Protein AF-E6U5W1-F1 (afdb_monomer)

Organism: Ethanoligenens harbinense (strain DSM 18485 / JCM 12961 / CGMCC 1.5033 / YUAN-3) (NCBI:txid663278)

Mean predicted aligned error: 8.02 Å

InterPro domains:
  IPR026989 Transposon-encoded protein TnpV [PF14198] (4-111)

Solvent-accessible surface area (backbone atoms only — not comparable to full-atom values): 6497 Å² total; per-residue (Å²): 135,86,84,51,65,46,72,58,87,94,43,76,43,68,60,69,42,73,43,81,43,82,81,42,73,57,82,72,56,71,65,25,50,52,29,52,56,46,32,54,71,80,37,53,65,51,48,48,50,30,39,67,70,13,44,38,39,55,54,42,52,54,42,28,54,51,41,65,68,45,45,62,56,48,35,52,56,55,54,75,74,50,87,71,57,87,52,66,67,61,28,53,53,49,54,52,49,48,47,52,52,36,50,54,50,46,36,50,53,44,38,59,75,68,101

Sequence (115 aa):
MKLNYTKQGRFLSPEIQISNDPRDDRPLGDLGKKIFKRLKLENKWNFTILLVEGELMGKMHQAEETANRRLPKLIEEMMSKEQLPEDLELREQRMQEIRTQAEEQIIREMVQSLS

Radius of gyration: 19.11 Å; Cα contacts (8 Å, |Δi|>4): 101; chains: 1; bounding box: 49×19×55 Å

Foldseek 3Di:
DDFDWDDDDPDTDTPQDLAPDPVLVDDDDPLLVLLLVVLCVPPVPLCVVCRNVRNNSVLSVVLRVVLVVCLVVQLVVQVVPDDADPDPVSNVVVSVVSSVVSSVVSSVVSSVVSD

pLDDT: mean 85.15, std 15.38, range [40.38, 97.62]

Secondary structure (DSSP, 8-state):
----EEEETTEEEE---S-SSGGGGSPP-HHHHHHHHHHHHH-HHHHHHHHHTT-HHHHHHHHHHHHHHHHHHHHHHHHHHS---SSHHHHHHHHHHHHHHHHHHHHHHHHHHT-

Nearest PDB structures (foldseek):
  3ckd-assembly2_B  TM=4.917E-01  e=1.949E+00  Shigella flexneri 2a str. 301
  8gym-assembly1_o  TM=3.550E-01  e=7.916E+00  Tetrahymena thermophila SB210

Structure (mmCIF, N/CA/C/O backbone):
data_AF-E6U5W1-F1
#
_entry.id   AF-E6U5W1-F1
#
loop_
_atom_site.group_PDB
_atom_site.id
_atom_site.type_symbol
_atom_site.label_atom_id
_atom_site.label_alt_id
_atom_site.label_comp_id
_atom_site.label_asym_id
_atom_site.label_entity_id
_atom_site.label_seq_id
_atom_site.pdbx_PDB_ins_code
_atom_site.Cartn_x
_atom_site.Cartn_y
_atom_site.Cartn_z
_atom_site.occupancy
_atom_site.B_iso_or_equiv
_atom_site.auth_seq_id
_atom_site.auth_comp_id
_atom_site.auth_asym_id
_atom_site.auth_atom_id
_atom_site.pdbx_PDB_model_num
ATOM 1 N N . MET A 1 1 ? 8.841 -6.480 -29.766 1.00 44.69 1 MET A N 1
ATOM 2 C CA . MET A 1 1 ? 9.193 -5.458 -28.759 1.00 44.69 1 MET A CA 1
ATOM 3 C C . MET A 1 1 ? 10.387 -4.674 -29.300 1.00 44.69 1 MET A C 1
ATOM 5 O O . MET A 1 1 ? 11.378 -5.308 -29.644 1.00 44.69 1 MET A O 1
ATOM 9 N N . LYS A 1 2 ? 10.268 -3.357 -29.528 1.00 40.38 2 LYS A N 1
ATOM 10 C CA . LYS A 1 2 ? 11.382 -2.513 -30.004 1.00 40.38 2 LYS A CA 1
ATOM 11 C C . LYS A 1 2 ? 12.025 -1.859 -28.784 1.00 40.38 2 LYS A C 1
ATOM 13 O O . LYS A 1 2 ? 11.463 -0.923 -28.237 1.00 40.38 2 LYS A O 1
ATOM 18 N N . LEU A 1 3 ? 13.167 -2.383 -28.354 1.00 50.78 3 LEU A N 1
ATOM 19 C CA . LEU A 1 3 ? 14.024 -1.706 -27.387 1.00 50.78 3 LEU A CA 1
ATOM 20 C C . LEU A 1 3 ? 14.792 -0.627 -28.154 1.00 50.78 3 LEU A C 1
ATOM 22 O O . LEU A 1 3 ? 15.663 -0.940 -28.967 1.00 50.78 3 LEU A O 1
ATOM 26 N N . ASN A 1 4 ? 14.412 0.632 -27.960 1.00 53.44 4 ASN A N 1
ATOM 27 C CA . ASN A 1 4 ? 15.191 1.755 -28.463 1.00 53.44 4 ASN A CA 1
ATOM 28 C C . ASN A 1 4 ? 16.348 1.993 -27.493 1.00 53.44 4 ASN A C 1
ATOM 30 O O . ASN A 1 4 ? 16.178 1.917 -26.278 1.00 53.44 4 ASN A O 1
ATOM 34 N N . TYR A 1 5 ? 17.540 2.243 -28.023 1.00 54.34 5 TYR A N 1
ATOM 35 C CA . TYR A 1 5 ? 18.732 2.471 -27.217 1.00 54.34 5 TYR A CA 1
ATOM 36 C C . TYR A 1 5 ? 19.369 3.794 -27.607 1.00 54.34 5 TYR A C 1
ATOM 38 O O . TYR A 1 5 ? 19.666 4.034 -28.778 1.00 54.34 5 TYR A O 1
ATOM 46 N N . THR A 1 6 ? 19.657 4.613 -26.605 1.00 52.09 6 THR A N 1
ATOM 47 C CA . THR A 1 6 ? 20.410 5.850 -26.760 1.00 52.09 6 THR A CA 1
ATOM 48 C C . THR A 1 6 ? 21.872 5.572 -26.433 1.00 52.09 6 THR A C 1
ATOM 50 O O . THR A 1 6 ? 22.227 5.165 -25.324 1.00 52.09 6 THR A O 1
ATOM 53 N N . LYS A 1 7 ? 22.755 5.780 -27.412 1.00 53.44 7 LYS A N 1
ATOM 54 C CA . LYS A 1 7 ? 24.199 5.608 -27.228 1.00 53.44 7 LYS A CA 1
ATOM 55 C C . LYS A 1 7 ? 24.777 6.831 -26.513 1.00 53.44 7 LYS A C 1
ATOM 57 O O . LYS A 1 7 ? 24.858 7.905 -27.102 1.00 53.44 7 LYS A O 1
ATOM 62 N N . GLN A 1 8 ? 25.229 6.657 -25.272 1.00 53.03 8 GLN A N 1
ATOM 63 C CA . GLN A 1 8 ? 26.014 7.659 -24.545 1.00 53.03 8 GLN A CA 1
ATOM 64 C C . GLN A 1 8 ? 27.472 7.185 -24.452 1.00 53.03 8 GLN A C 1
ATOM 66 O O . GLN A 1 8 ? 27.838 6.330 -23.643 1.00 53.03 8 GLN A O 1
ATOM 71 N N . GLY A 1 9 ? 28.331 7.704 -25.335 1.00 63.78 9 GLY A N 1
ATOM 72 C CA . GLY A 1 9 ? 29.738 7.294 -25.409 1.00 63.78 9 GLY A CA 1
ATOM 73 C C . GLY A 1 9 ? 29.909 5.832 -25.853 1.00 63.78 9 GLY A C 1
ATOM 74 O O . GLY A 1 9 ? 29.536 5.473 -26.971 1.00 63.78 9 GLY A O 1
ATOM 75 N N . ARG A 1 10 ? 30.505 4.985 -24.997 1.00 59.59 10 ARG A N 1
ATOM 76 C CA . ARG A 1 10 ? 30.679 3.533 -25.240 1.00 59.59 10 ARG A CA 1
ATOM 77 C C . ARG A 1 10 ? 29.542 2.667 -24.681 1.00 59.59 10 ARG A C 1
ATOM 79 O O . ARG A 1 10 ? 29.567 1.460 -24.892 1.00 59.59 10 ARG A O 1
ATOM 86 N N . PHE A 1 11 ? 28.560 3.261 -24.005 1.00 49.69 11 PHE A N 1
ATOM 87 C CA . PHE A 1 11 ? 27.456 2.541 -23.374 1.00 49.69 11 PHE A CA 1
ATOM 88 C C . PHE A 1 11 ? 26.150 2.757 -24.155 1.00 49.69 11 PHE A C 1
ATOM 90 O O . PHE A 1 11 ? 25.860 3.869 -24.602 1.00 49.69 11 PHE A O 1
ATOM 97 N N . LEU A 1 12 ? 25.376 1.683 -24.342 1.00 58.94 12 LEU A N 1
ATOM 98 C CA . LEU A 1 12 ? 23.984 1.756 -24.789 1.00 58.94 12 LEU A CA 1
ATOM 99 C C . LEU A 1 12 ? 23.099 1.803 -23.544 1.00 58.94 12 LEU A C 1
ATOM 101 O O . LEU A 1 12 ? 23.042 0.822 -22.804 1.00 58.94 12 LEU A O 1
ATOM 105 N N . SER A 1 13 ? 22.403 2.917 -23.337 1.00 53.16 13 SER A N 1
ATOM 106 C CA . SER A 1 13 ? 21.332 2.994 -22.346 1.00 53.16 13 SER A CA 1
ATOM 107 C C . SER A 1 13 ? 20.000 2.802 -23.066 1.00 53.16 13 SER A C 1
ATOM 109 O O . SER A 1 13 ? 19.795 3.448 -24.095 1.00 53.16 13 SER A O 1
ATOM 111 N N . PRO A 1 14 ? 19.096 1.932 -22.587 1.00 55.28 14 PRO A N 1
ATOM 112 C CA . PRO A 1 14 ? 17.756 1.853 -23.152 1.00 55.28 14 PRO A CA 1
ATOM 113 C C . PRO A 1 14 ? 17.073 3.217 -23.016 1.00 55.28 14 PRO A C 1
ATOM 115 O O . PRO A 1 14 ? 17.249 3.922 -22.019 1.00 55.28 14 PRO A O 1
ATOM 118 N N . GLU A 1 15 ? 16.335 3.612 -24.043 1.00 55.19 15 GLU A N 1
ATOM 119 C CA . GLU A 1 15 ? 15.448 4.763 -23.987 1.00 55.19 15 GLU A CA 1
ATOM 120 C C . GLU A 1 15 ? 14.318 4.398 -23.016 1.00 55.19 15 GLU A C 1
ATOM 122 O O . GLU A 1 15 ? 13.486 3.542 -23.309 1.00 55.19 15 GLU A O 1
ATOM 127 N N . ILE A 1 16 ? 14.367 4.953 -21.801 1.00 55.59 16 ILE A N 1
ATOM 128 C CA . ILE A 1 16 ? 13.440 4.596 -20.723 1.00 55.59 16 ILE A CA 1
ATOM 129 C C . ILE A 1 16 ? 12.080 5.213 -21.055 1.00 55.59 16 ILE A C 1
ATOM 131 O O . ILE A 1 16 ? 11.833 6.386 -20.770 1.00 55.59 16 ILE A O 1
ATOM 135 N N . GLN A 1 17 ? 11.200 4.432 -21.677 1.00 56.19 17 GLN A N 1
ATOM 136 C CA . GLN A 1 17 ? 9.789 4.777 -21.784 1.00 56.19 17 GLN A CA 1
ATOM 137 C C . GLN A 1 17 ? 9.143 4.545 -20.411 1.00 56.19 17 GLN A C 1
ATOM 139 O O . GLN A 1 17 ? 9.234 3.453 -19.857 1.00 56.19 17 GLN A O 1
ATOM 144 N N . ILE A 1 18 ? 8.522 5.582 -19.837 1.00 55.72 18 ILE A N 1
ATOM 145 C CA . ILE A 1 18 ? 7.895 5.523 -18.499 1.00 55.72 18 ILE A CA 1
ATOM 146 C C . ILE A 1 18 ? 6.789 4.454 -18.448 1.00 55.72 18 ILE A C 1
ATOM 148 O O . ILE A 1 18 ? 6.577 3.830 -17.406 1.00 55.72 18 ILE A O 1
ATOM 152 N N . SER A 1 19 ? 6.130 4.217 -19.584 1.00 60.19 19 SER A N 1
ATOM 153 C CA . SER A 1 19 ? 5.192 3.125 -19.795 1.00 60.19 19 SER A CA 1
ATOM 154 C C . SER A 1 19 ? 5.232 2.636 -21.245 1.00 60.19 19 SER A C 1
ATOM 156 O O . SER A 1 19 ? 5.408 3.426 -22.178 1.00 60.19 19 SER A O 1
ATOM 158 N N . ASN A 1 20 ? 5.015 1.334 -21.431 1.00 67.50 20 ASN A N 1
ATOM 159 C CA . ASN A 1 20 ? 4.744 0.725 -22.735 1.00 67.50 20 ASN A CA 1
ATOM 160 C C . ASN A 1 20 ? 3.335 1.056 -23.269 1.00 67.50 20 ASN A C 1
ATOM 162 O O . ASN A 1 20 ? 3.071 0.853 -24.455 1.00 67.50 20 ASN A O 1
ATOM 166 N N . ASP A 1 21 ? 2.439 1.562 -22.414 1.00 70.62 21 ASP A N 1
ATOM 167 C CA . ASP A 1 21 ? 1.064 1.940 -22.748 1.00 70.62 21 ASP A CA 1
ATOM 168 C C . ASP A 1 21 ? 0.746 3.375 -22.275 1.00 70.62 21 ASP A C 1
ATOM 170 O O . ASP A 1 21 ? 0.785 3.637 -21.068 1.00 70.62 21 ASP A O 1
ATOM 174 N N . PRO A 1 22 ? 0.368 4.300 -23.181 1.00 68.62 22 PRO A N 1
ATOM 175 C CA . PRO A 1 22 ? -0.009 5.673 -22.826 1.00 68.62 22 PRO A CA 1
ATOM 176 C C . PRO A 1 22 ? -1.170 5.783 -21.824 1.00 68.62 22 PRO A C 1
ATOM 178 O O . PRO A 1 22 ? -1.341 6.810 -21.172 1.00 68.62 22 PRO A O 1
ATOM 181 N N . ARG A 1 23 ? -2.006 4.744 -21.685 1.00 68.81 23 ARG A N 1
ATOM 182 C CA . ARG A 1 23 ? -3.113 4.716 -20.710 1.00 68.81 23 ARG A CA 1
ATOM 183 C C . ARG A 1 23 ? -2.621 4.663 -19.263 1.00 68.81 23 ARG A C 1
ATOM 185 O O . ARG A 1 23 ? -3.353 5.066 -18.356 1.00 68.81 23 ARG A O 1
ATOM 192 N N . ASP A 1 24 ? -1.394 4.202 -19.053 1.00 73.19 24 ASP A N 1
ATOM 193 C CA . ASP A 1 24 ? -0.782 4.090 -17.733 1.00 73.19 24 ASP A CA 1
ATOM 194 C C . ASP A 1 24 ? -0.078 5.382 -17.288 1.00 73.19 24 ASP A C 1
ATOM 196 O O . ASP A 1 24 ? 0.277 5.500 -16.115 1.00 73.19 24 ASP A O 1
ATOM 200 N N . ASP A 1 25 ? 0.026 6.391 -18.165 1.00 72.56 25 ASP A N 1
ATOM 201 C CA . ASP A 1 25 ? 0.564 7.726 -17.842 1.00 72.56 25 ASP A CA 1
ATOM 202 C C . ASP A 1 25 ? -0.351 8.525 -16.896 1.00 72.56 25 ASP A C 1
ATOM 204 O O . ASP A 1 25 ? 0.006 9.601 -16.404 1.00 72.56 25 ASP A O 1
ATOM 208 N N . ARG A 1 26 ? -1.552 8.006 -16.614 1.00 83.56 26 ARG A N 1
ATOM 209 C CA . ARG A 1 26 ? -2.460 8.583 -15.623 1.00 83.56 26 ARG A CA 1
ATOM 210 C C . ARG A 1 26 ? -1.829 8.541 -14.219 1.00 83.56 26 ARG A C 1
ATOM 212 O O . ARG A 1 26 ? -1.170 7.560 -13.862 1.00 83.56 26 ARG A O 1
ATOM 219 N N . PRO A 1 27 ? -2.051 9.573 -13.385 1.00 87.31 27 PRO A N 1
ATOM 220 C CA . PRO A 1 27 ? -1.504 9.603 -12.035 1.00 87.31 27 PRO A CA 1
ATOM 221 C C . PRO A 1 27 ? -2.082 8.475 -11.171 1.00 87.31 27 PRO A C 1
ATOM 223 O O . PRO A 1 27 ? -3.245 8.102 -11.316 1.00 87.31 27 PRO A O 1
ATOM 226 N N . LEU A 1 28 ? -1.269 7.974 -10.239 1.00 91.19 28 LEU A N 1
ATOM 227 C CA . LEU A 1 28 ? -1.716 7.048 -9.196 1.00 91.19 28 LEU A CA 1
ATOM 228 C C . LEU A 1 28 ? -2.602 7.771 -8.170 1.00 91.19 28 LEU A C 1
ATOM 230 O O . LEU A 1 28 ? -2.361 8.939 -7.834 1.00 91.19 28 LEU A O 1
ATOM 234 N N . GLY A 1 29 ? -3.587 7.060 -7.633 1.00 91.94 29 GLY A N 1
ATOM 235 C CA . GLY A 1 29 ? -4.326 7.437 -6.437 1.00 91.94 29 GLY A CA 1
ATOM 236 C C . GLY A 1 29 ? -3.484 7.300 -5.164 1.00 91.94 29 GLY A C 1
ATOM 237 O O . GLY A 1 29 ? -2.284 7.013 -5.189 1.00 91.94 29 GLY A O 1
ATOM 238 N N . ASP A 1 30 ? -4.101 7.531 -4.007 1.00 93.88 30 ASP A N 1
ATOM 239 C CA . ASP A 1 30 ? -3.364 7.613 -2.739 1.00 93.88 30 ASP A CA 1
ATOM 240 C C . ASP A 1 30 ? -2.754 6.273 -2.313 1.00 93.88 30 ASP A C 1
ATOM 242 O O . ASP A 1 30 ? -1.590 6.230 -1.901 1.00 93.88 30 ASP A O 1
ATOM 246 N N . LEU A 1 31 ? -3.489 5.168 -2.484 1.00 94.50 31 LEU A N 1
ATOM 247 C CA . LEU A 1 31 ? -2.960 3.827 -2.226 1.00 94.50 31 LEU A CA 1
ATOM 248 C C . LEU A 1 31 ? -1.828 3.471 -3.192 1.00 94.50 31 LEU A C 1
ATOM 250 O O . LEU A 1 31 ? -0.785 2.999 -2.741 1.00 94.50 31 LEU A O 1
ATOM 254 N N . GLY A 1 32 ? -1.970 3.756 -4.491 1.00 95.12 32 GLY A N 1
ATOM 255 C CA . GLY A 1 32 ? -0.900 3.514 -5.458 1.00 95.12 32 GLY A CA 1
ATOM 256 C C . GLY A 1 32 ? 0.356 4.315 -5.141 1.00 95.12 32 GLY A C 1
ATOM 257 O O . GLY A 1 32 ? 1.450 3.757 -5.159 1.00 95.12 32 GLY A O 1
ATOM 258 N N . LYS A 1 33 ? 0.235 5.588 -4.738 1.00 95.56 33 LYS A N 1
ATOM 259 C CA . LYS A 1 33 ? 1.381 6.396 -4.275 1.00 95.56 33 LYS A CA 1
ATOM 260 C C . LYS A 1 33 ? 2.068 5.783 -3.052 1.00 95.56 33 LYS A C 1
ATOM 262 O O . LYS A 1 33 ? 3.301 5.783 -2.980 1.00 95.56 33 LYS A O 1
ATOM 267 N N . LYS A 1 34 ? 1.302 5.261 -2.087 1.00 96.38 34 LYS A N 1
ATOM 268 C CA . LYS A 1 34 ? 1.852 4.605 -0.888 1.00 96.38 34 LYS A CA 1
ATOM 269 C C . LYS A 1 34 ? 2.580 3.304 -1.243 1.00 96.38 34 LYS A C 1
ATOM 271 O O . LYS A 1 34 ? 3.721 3.126 -0.814 1.00 96.38 34 LYS A O 1
ATOM 276 N N . ILE A 1 35 ? 1.979 2.457 -2.083 1.00 96.44 35 ILE A N 1
ATOM 277 C CA . ILE A 1 35 ? 2.594 1.222 -2.602 1.00 96.44 35 ILE A CA 1
ATOM 278 C C . ILE A 1 35 ? 3.871 1.555 -3.380 1.00 96.44 35 ILE A C 1
ATOM 280 O O . ILE A 1 35 ? 4.916 0.967 -3.123 1.00 96.44 35 ILE A O 1
ATOM 284 N N . PHE A 1 36 ? 3.824 2.561 -4.257 1.00 94.81 36 PHE A N 1
ATOM 285 C CA . PHE A 1 36 ? 4.960 3.005 -5.066 1.00 94.81 36 PHE A CA 1
ATOM 286 C C . PHE A 1 36 ? 6.133 3.427 -4.184 1.00 94.81 36 PHE A C 1
ATOM 288 O O . PHE A 1 36 ? 7.267 2.978 -4.368 1.00 94.81 36 PHE A O 1
ATOM 295 N N . LYS A 1 37 ? 5.860 4.286 -3.191 1.00 95.44 37 LYS A N 1
ATOM 296 C CA . LYS A 1 37 ? 6.874 4.751 -2.241 1.00 95.44 37 LYS A CA 1
ATOM 297 C C . LYS A 1 37 ? 7.488 3.571 -1.497 1.00 95.44 37 LYS A C 1
ATOM 299 O O . LYS A 1 37 ? 8.702 3.555 -1.307 1.00 95.44 37 LYS A O 1
ATOM 304 N N . ARG A 1 38 ? 6.674 2.593 -1.094 1.00 95.44 38 ARG A N 1
ATOM 305 C CA . ARG A 1 38 ? 7.158 1.433 -0.351 1.00 95.44 38 ARG A CA 1
ATOM 306 C C . ARG A 1 38 ? 7.996 0.492 -1.208 1.00 95.44 38 ARG A C 1
ATOM 308 O O . ARG A 1 38 ? 9.115 0.187 -0.809 1.00 95.44 38 ARG A O 1
ATOM 315 N N . LEU A 1 39 ? 7.529 0.144 -2.405 1.00 94.50 39 LEU A N 1
ATOM 316 C CA . LEU A 1 39 ? 8.269 -0.672 -3.369 1.00 94.50 39 LEU A CA 1
ATOM 317 C C . LEU A 1 39 ? 9.648 -0.070 -3.666 1.00 94.50 39 LEU A C 1
ATOM 319 O O . LEU A 1 39 ? 10.660 -0.762 -3.611 1.00 94.50 39 LEU A O 1
ATOM 323 N N . LYS A 1 40 ? 9.707 1.246 -3.899 1.00 92.88 40 LYS A N 1
ATOM 324 C CA . LYS A 1 40 ? 10.965 1.960 -4.154 1.00 92.88 40 LYS A CA 1
ATOM 325 C C . LYS A 1 40 ? 11.943 1.906 -2.971 1.00 92.88 40 LYS A C 1
ATOM 327 O O . LYS A 1 40 ? 13.155 1.957 -3.182 1.00 92.88 40 LYS A O 1
ATOM 332 N N . LEU A 1 41 ? 11.441 1.864 -1.737 1.00 93.56 41 LEU A N 1
ATOM 333 C CA . LEU A 1 41 ? 12.269 1.821 -0.530 1.00 93.56 41 LEU A CA 1
ATOM 334 C C . LEU A 1 41 ? 12.739 0.400 -0.203 1.00 93.56 41 LEU A C 1
ATOM 336 O O . LEU A 1 41 ? 13.919 0.217 0.087 1.00 93.56 41 LEU A O 1
ATOM 340 N N . GLU A 1 42 ? 11.835 -0.577 -0.266 1.00 91.94 42 GLU A N 1
ATOM 341 C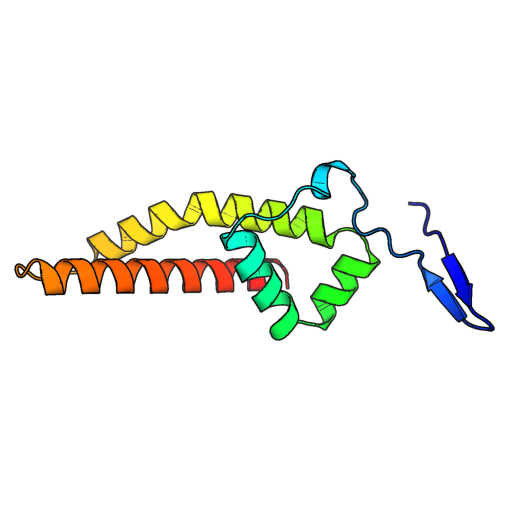 CA . GLU A 1 42 ? 12.078 -1.959 0.164 1.00 91.94 42 GLU A CA 1
ATOM 342 C C . GLU A 1 42 ? 12.704 -2.826 -0.936 1.00 91.94 42 GLU A C 1
ATOM 344 O O . GLU A 1 42 ? 13.541 -3.673 -0.637 1.00 91.94 42 GLU A O 1
ATOM 349 N N . ASN A 1 43 ? 12.357 -2.600 -2.209 1.00 88.69 43 ASN A N 1
ATOM 350 C CA . ASN A 1 43 ? 12.791 -3.444 -3.322 1.00 88.69 43 ASN A CA 1
ATOM 351 C C . ASN A 1 43 ? 13.232 -2.618 -4.545 1.00 88.69 43 ASN A C 1
ATOM 353 O O . ASN A 1 43 ? 12.600 -2.587 -5.604 1.00 88.69 43 ASN A O 1
ATOM 357 N N . LYS A 1 44 ? 14.377 -1.939 -4.394 1.00 89.81 44 LYS A N 1
ATOM 358 C CA . LYS A 1 44 ? 14.979 -1.096 -5.445 1.00 89.81 44 LYS A CA 1
ATOM 359 C C . LYS A 1 44 ? 15.290 -1.861 -6.730 1.00 89.81 44 LYS A C 1
ATOM 361 O O . LYS A 1 44 ? 15.232 -1.269 -7.807 1.00 89.81 44 LYS A O 1
ATOM 366 N N . TRP A 1 45 ? 15.651 -3.139 -6.617 1.00 89.44 45 TRP A N 1
ATOM 367 C CA . TRP A 1 45 ? 16.007 -3.967 -7.765 1.00 89.44 45 TRP A CA 1
ATOM 368 C C . TRP A 1 45 ? 14.791 -4.191 -8.662 1.00 89.44 45 TRP A C 1
ATOM 370 O O . TRP A 1 45 ? 14.819 -3.789 -9.824 1.00 89.44 45 TRP A O 1
ATOM 380 N N . ASN A 1 46 ? 13.689 -4.695 -8.104 1.00 87.25 46 ASN A N 1
ATOM 381 C CA . ASN A 1 46 ? 12.480 -4.942 -8.888 1.00 87.25 46 ASN A CA 1
ATOM 382 C C . ASN A 1 46 ? 11.839 -3.649 -9.383 1.00 87.25 46 ASN A C 1
ATOM 384 O O . ASN A 1 46 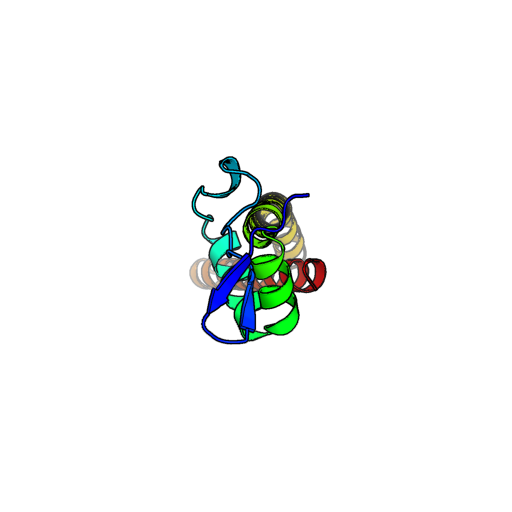? 11.412 -3.584 -10.531 1.00 87.25 46 ASN A O 1
ATOM 388 N N . PHE A 1 47 ? 11.858 -2.585 -8.573 1.00 90.25 47 PHE A N 1
ATOM 389 C CA . PHE A 1 47 ? 11.464 -1.254 -9.036 1.00 90.25 47 PHE A CA 1
ATOM 390 C C . PHE A 1 47 ? 12.231 -0.839 -10.303 1.00 90.25 47 PHE A C 1
ATOM 392 O O . PHE A 1 47 ? 11.639 -0.338 -11.255 1.00 90.25 47 PHE A O 1
ATOM 399 N N . THR A 1 48 ? 13.550 -1.056 -10.319 1.00 87.69 48 THR A N 1
ATOM 400 C CA . THR A 1 48 ? 14.409 -0.691 -11.453 1.00 87.69 48 THR A CA 1
ATOM 401 C C . THR A 1 48 ? 14.131 -1.568 -12.670 1.00 87.69 48 THR A C 1
ATOM 403 O O . THR A 1 48 ? 14.048 -1.033 -13.771 1.00 87.69 48 THR A O 1
ATOM 406 N N . ILE A 1 49 ? 13.940 -2.878 -12.484 1.00 89.56 49 ILE A N 1
ATOM 407 C CA . ILE A 1 49 ? 13.574 -3.795 -13.573 1.00 89.56 49 ILE A CA 1
ATOM 408 C C . ILE A 1 49 ? 12.266 -3.347 -14.226 1.00 89.56 49 ILE A C 1
ATOM 410 O O . ILE A 1 49 ? 12.258 -3.062 -15.418 1.00 89.56 49 ILE A O 1
ATOM 414 N N . LEU A 1 50 ? 11.201 -3.172 -13.440 1.00 89.12 50 LEU A N 1
ATOM 415 C CA . LEU A 1 50 ? 9.890 -2.769 -13.957 1.00 89.12 50 LEU A CA 1
ATOM 416 C C . LEU A 1 50 ? 9.926 -1.411 -14.665 1.00 89.12 50 LEU A C 1
ATOM 418 O O . LEU A 1 50 ? 9.199 -1.196 -15.635 1.00 89.12 50 LEU A O 1
ATOM 422 N N . LEU A 1 51 ? 10.756 -0.484 -14.175 1.00 87.44 51 LEU A N 1
ATOM 423 C CA . LEU A 1 51 ? 10.953 0.817 -14.807 1.00 87.44 51 LEU A CA 1
ATOM 424 C C . LEU A 1 51 ? 11.651 0.683 -16.165 1.00 87.44 51 LEU A C 1
ATOM 426 O O . LEU A 1 51 ? 11.224 1.306 -17.130 1.00 87.44 51 LEU A O 1
ATOM 430 N N . VAL A 1 52 ? 12.720 -0.113 -16.242 1.00 84.56 52 VAL A N 1
ATOM 431 C 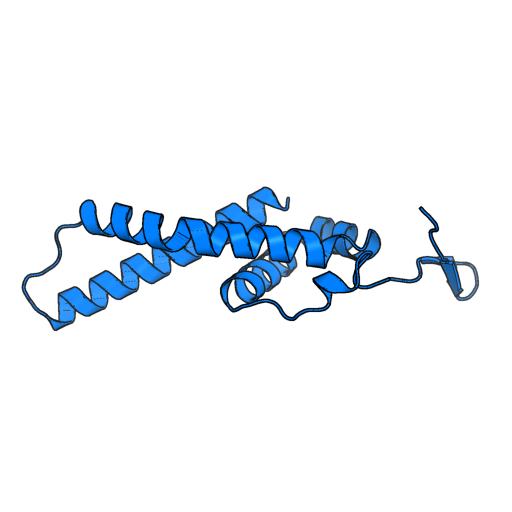CA . VAL A 1 52 ? 13.477 -0.338 -17.485 1.00 84.56 52 VAL A CA 1
ATOM 432 C C . VAL A 1 52 ? 12.647 -1.110 -18.508 1.00 84.56 52 VAL A C 1
ATOM 434 O O . VAL A 1 52 ? 12.756 -0.851 -19.704 1.00 84.56 52 VAL A O 1
ATOM 437 N N . GLU A 1 53 ? 11.803 -2.029 -18.047 1.00 85.25 53 GLU A N 1
ATOM 438 C CA . GLU A 1 53 ? 10.884 -2.794 -18.888 1.00 85.25 53 GLU A CA 1
ATOM 439 C C . GLU A 1 53 ? 9.674 -1.975 -19.356 1.00 85.25 53 GLU A C 1
ATOM 441 O O . GLU A 1 53 ? 8.962 -2.430 -20.247 1.00 85.25 53 GLU A O 1
ATOM 446 N N . GLY A 1 54 ? 9.430 -0.785 -18.792 1.00 82.69 54 GLY A N 1
ATOM 447 C CA . GLY A 1 54 ? 8.254 0.037 -19.100 1.00 82.69 54 GLY A CA 1
ATOM 448 C C . GLY A 1 54 ? 6.939 -0.541 -18.557 1.00 82.69 54 GLY A C 1
ATOM 449 O O . GLY A 1 54 ? 5.864 -0.165 -19.021 1.00 82.69 54 GLY A O 1
ATOM 450 N N . GLU A 1 55 ? 7.003 -1.469 -17.596 1.00 88.25 55 GLU A N 1
ATOM 451 C CA . GLU A 1 55 ? 5.837 -2.143 -16.999 1.00 88.25 55 GLU A CA 1
ATOM 452 C C . GLU A 1 55 ? 5.427 -1.566 -15.638 1.00 88.25 55 GLU A C 1
ATOM 454 O O . GLU A 1 55 ? 4.365 -1.907 -15.112 1.00 88.25 55 GLU A O 1
ATOM 459 N N . LEU A 1 56 ? 6.258 -0.700 -15.046 1.00 89.75 56 LEU A N 1
ATOM 460 C CA . LEU A 1 56 ? 6.055 -0.194 -13.688 1.00 89.75 56 LEU A CA 1
ATOM 461 C C . LEU A 1 56 ? 4.663 0.412 -13.499 1.00 89.75 56 LEU A C 1
ATOM 463 O O . LEU A 1 56 ? 3.945 0.004 -12.590 1.00 89.75 56 LEU A O 1
ATOM 467 N N . MET A 1 57 ? 4.267 1.363 -14.347 1.00 90.69 57 MET A N 1
ATOM 468 C CA . MET A 1 57 ? 2.994 2.067 -14.175 1.00 90.69 57 MET A CA 1
ATOM 469 C C . MET A 1 57 ? 1.787 1.138 -14.347 1.00 90.69 57 MET A C 1
ATOM 471 O O . MET A 1 57 ? 0.873 1.184 -13.524 1.00 90.69 57 MET A O 1
ATOM 475 N N . GLY A 1 58 ? 1.816 0.228 -15.324 1.00 91.19 58 GLY A N 1
ATOM 476 C CA . GLY A 1 58 ? 0.760 -0.769 -15.514 1.00 91.19 58 GLY A CA 1
ATOM 477 C C . GLY A 1 58 ? 0.590 -1.685 -14.298 1.00 91.19 58 GLY A C 1
ATOM 478 O O . GLY A 1 58 ? -0.525 -1.858 -13.798 1.00 91.19 58 GLY A O 1
ATOM 479 N N . LYS A 1 59 ? 1.692 -2.212 -13.741 1.00 93.44 59 LYS A N 1
ATOM 480 C CA . LYS A 1 59 ? 1.629 -3.034 -12.518 1.00 93.44 59 LYS A CA 1
ATOM 481 C C . LYS A 1 59 ? 1.186 -2.231 -11.295 1.00 93.44 59 LYS A C 1
ATOM 483 O O . LYS A 1 59 ? 0.421 -2.736 -10.476 1.00 93.44 59 LYS A O 1
ATOM 488 N N . MET A 1 60 ? 1.611 -0.974 -11.182 1.00 94.50 60 MET A N 1
ATOM 489 C CA . MET A 1 60 ? 1.186 -0.083 -10.101 1.00 94.50 60 MET A CA 1
ATOM 490 C C . MET A 1 60 ? -0.321 0.201 -10.141 1.00 94.50 60 MET A C 1
ATOM 492 O O . MET A 1 60 ? -0.963 0.173 -9.092 1.00 94.50 60 MET A O 1
ATOM 496 N N . HIS A 1 61 ? -0.903 0.408 -11.327 1.00 94.31 61 HIS A N 1
ATOM 497 C CA . HIS A 1 61 ? -2.351 0.590 -11.491 1.00 94.31 61 HIS A CA 1
ATOM 498 C C . HIS A 1 61 ? -3.142 -0.670 -11.133 1.00 94.31 61 HIS A C 1
ATOM 500 O O . HIS A 1 61 ? -4.163 -0.576 -10.454 1.00 94.31 61 HIS A O 1
ATOM 506 N N . GLN A 1 62 ? -2.658 -1.852 -11.525 1.00 94.94 62 GLN A N 1
ATOM 507 C CA . GLN A 1 62 ? -3.282 -3.130 -11.154 1.00 94.94 62 GLN A CA 1
ATOM 508 C C . GLN A 1 62 ? -3.227 -3.381 -9.639 1.00 94.94 62 GLN A C 1
ATOM 510 O O . GLN A 1 62 ? -4.210 -3.828 -9.034 1.00 94.94 62 GLN A O 1
ATOM 515 N N . ALA A 1 63 ? -2.089 -3.070 -9.012 1.00 95.81 63 ALA A N 1
ATOM 516 C CA . ALA A 1 63 ? -1.921 -3.157 -7.566 1.00 95.81 63 ALA A CA 1
ATOM 517 C C . ALA A 1 63 ? -2.842 -2.169 -6.836 1.00 95.81 63 ALA A C 1
ATOM 519 O O . ALA A 1 63 ? -3.492 -2.543 -5.862 1.00 95.81 63 ALA A O 1
ATOM 520 N N . GLU A 1 64 ? -2.961 -0.933 -7.326 1.00 96.00 64 GLU A N 1
ATOM 521 C CA . GLU A 1 64 ? -3.878 0.068 -6.779 1.00 96.00 64 GLU A CA 1
ATOM 522 C C . GLU A 1 64 ? -5.346 -0.368 -6.888 1.00 96.00 64 GLU A C 1
ATOM 524 O O . GLU A 1 64 ? -6.088 -0.272 -5.911 1.00 96.00 64 GLU A O 1
ATOM 529 N N . GLU A 1 65 ? -5.783 -0.869 -8.043 1.00 96.62 65 GLU A N 1
ATOM 530 C CA . GLU A 1 65 ? -7.152 -1.361 -8.226 1.00 96.62 65 GLU A CA 1
ATOM 531 C C . GLU A 1 65 ? -7.453 -2.522 -7.267 1.00 96.62 65 GLU A C 1
ATOM 533 O O . GLU A 1 65 ? -8.490 -2.555 -6.595 1.00 96.62 65 GLU A O 1
ATOM 538 N N . THR A 1 66 ? -6.506 -3.452 -7.142 1.00 97.56 66 THR A N 1
ATOM 539 C CA . THR A 1 66 ? -6.619 -4.587 -6.223 1.00 97.56 66 THR A CA 1
ATOM 540 C C . THR A 1 66 ? -6.677 -4.127 -4.768 1.00 97.56 66 THR A C 1
ATOM 542 O O . THR A 1 66 ? -7.527 -4.608 -4.013 1.00 97.56 66 THR A O 1
ATOM 545 N N . ALA A 1 67 ? -5.824 -3.179 -4.379 1.00 96.75 67 ALA A N 1
ATOM 546 C CA . ALA A 1 67 ? -5.801 -2.592 -3.046 1.00 96.75 67 ALA A CA 1
ATOM 547 C C . ALA A 1 67 ? -7.127 -1.900 -2.713 1.00 96.75 67 ALA A C 1
ATOM 549 O O . ALA A 1 67 ? -7.730 -2.204 -1.686 1.00 96.75 67 ALA A O 1
ATOM 550 N N . ASN A 1 68 ? -7.630 -1.048 -3.611 1.00 96.88 68 ASN A N 1
ATOM 551 C CA . ASN A 1 68 ? -8.903 -0.346 -3.443 1.00 96.88 68 ASN A CA 1
ATOM 552 C C . ASN A 1 68 ? -10.087 -1.309 -3.296 1.00 96.88 68 ASN A C 1
ATOM 554 O O . ASN A 1 68 ? -10.991 -1.068 -2.500 1.00 96.88 68 ASN A O 1
ATOM 558 N N . ARG A 1 69 ? -10.080 -2.431 -4.025 1.00 97.12 69 ARG A N 1
ATOM 559 C CA . ARG A 1 69 ? -11.138 -3.445 -3.930 1.00 97.12 69 ARG A CA 1
ATOM 560 C C . ARG A 1 69 ? -11.080 -4.251 -2.630 1.00 97.12 69 ARG A C 1
ATOM 562 O O . ARG A 1 69 ? -12.118 -4.700 -2.143 1.00 97.12 69 ARG A O 1
ATOM 569 N N . ARG A 1 70 ? -9.880 -4.505 -2.100 1.00 97.44 70 ARG A N 1
ATOM 570 C CA . ARG A 1 70 ? -9.673 -5.361 -0.918 1.00 97.44 70 ARG A CA 1
ATOM 571 C C . ARG A 1 70 ? -9.723 -4.595 0.399 1.00 97.44 70 ARG A C 1
ATOM 573 O O . ARG A 1 70 ? -10.182 -5.160 1.386 1.00 97.44 70 ARG A O 1
ATOM 580 N N . LEU A 1 71 ? -9.297 -3.333 0.415 1.00 97.12 71 LEU A N 1
ATOM 581 C CA . LEU A 1 71 ? -9.186 -2.543 1.639 1.00 97.12 71 LEU A CA 1
ATOM 582 C C . LEU A 1 71 ? -10.514 -2.419 2.414 1.00 97.12 71 LEU A C 1
ATOM 584 O O . LEU A 1 71 ? -10.494 -2.701 3.609 1.00 97.12 71 LEU A O 1
ATOM 588 N N . PRO A 1 72 ? -11.671 -2.090 1.798 1.00 96.56 72 PRO A N 1
ATOM 589 C CA . PRO A 1 72 ? -12.933 -1.988 2.536 1.00 96.56 72 PRO A CA 1
ATOM 590 C C . PRO A 1 72 ? -13.329 -3.305 3.208 1.00 96.56 72 PRO A C 1
ATOM 592 O O . PRO A 1 72 ? -13.701 -3.311 4.376 1.00 96.56 72 PRO A O 1
ATOM 595 N N . LYS A 1 73 ? -13.157 -4.428 2.497 1.00 96.88 73 LYS A N 1
ATOM 596 C CA . LYS A 1 73 ? -13.457 -5.768 3.023 1.00 96.88 73 LYS A CA 1
ATOM 597 C C . LYS A 1 73 ? -12.560 -6.121 4.203 1.00 96.88 73 LYS A C 1
ATOM 599 O O . LYS A 1 73 ? -13.045 -6.610 5.213 1.00 96.88 73 LYS A O 1
ATOM 604 N N . LEU A 1 74 ? -11.263 -5.826 4.098 1.00 96.88 74 LEU A N 1
ATOM 605 C CA . LEU A 1 74 ? -10.322 -6.062 5.191 1.00 96.88 74 LEU A CA 1
ATOM 606 C C . LEU A 1 74 ? -10.673 -5.218 6.423 1.00 96.88 74 LEU A C 1
ATOM 608 O O . LEU A 1 74 ? -10.642 -5.724 7.540 1.00 96.88 74 LEU A O 1
ATOM 612 N N . ILE A 1 75 ? -11.034 -3.949 6.224 1.00 95.88 75 ILE A N 1
ATOM 613 C CA . ILE A 1 75 ? -11.460 -3.065 7.312 1.00 95.88 75 ILE A CA 1
ATOM 614 C C . ILE A 1 75 ? -12.708 -3.631 8.006 1.00 95.88 75 ILE A C 1
ATOM 616 O O . ILE A 1 75 ? -12.721 -3.718 9.231 1.00 95.88 75 ILE A O 1
ATOM 620 N N . GLU A 1 76 ? -13.727 -4.047 7.250 1.00 95.12 76 GLU A N 1
ATOM 621 C CA . GLU A 1 76 ? -14.946 -4.661 7.798 1.00 95.12 76 GLU A CA 1
ATOM 622 C C . GLU A 1 76 ? -14.643 -5.950 8.573 1.00 95.12 76 GLU A C 1
ATOM 624 O O . GLU A 1 76 ? -15.108 -6.129 9.700 1.00 95.12 76 GLU A O 1
ATOM 629 N N . GLU A 1 77 ? -13.811 -6.827 8.008 1.00 95.31 77 GLU A N 1
ATOM 630 C CA . GLU A 1 77 ? -13.379 -8.061 8.663 1.00 95.31 77 GLU A CA 1
ATOM 631 C C . GLU A 1 77 ? -12.640 -7.781 9.977 1.00 95.31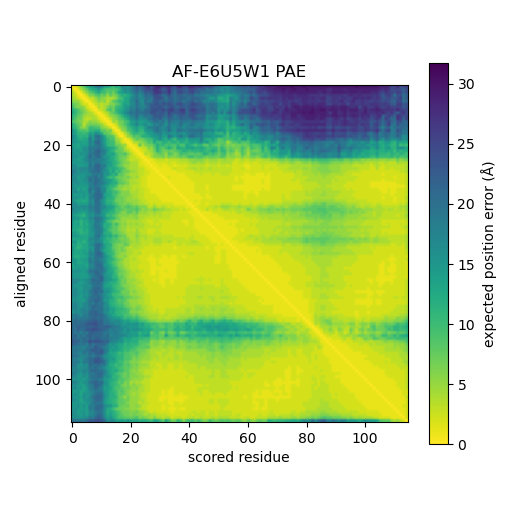 77 GLU A C 1
ATOM 633 O O . GLU A 1 77 ? -12.906 -8.446 10.979 1.00 95.31 77 GLU A O 1
ATOM 638 N N . MET A 1 78 ? -11.737 -6.799 10.004 1.00 94.94 78 MET A N 1
ATOM 639 C CA . MET A 1 78 ? -11.004 -6.419 11.215 1.00 94.94 78 MET A CA 1
ATOM 640 C C . MET A 1 78 ? -11.924 -5.786 12.262 1.00 94.94 78 MET A C 1
ATOM 642 O O . MET A 1 78 ? -11.846 -6.156 13.431 1.00 94.94 78 MET A O 1
ATOM 646 N N . MET A 1 79 ? -12.846 -4.911 11.849 1.00 93.25 79 MET A N 1
ATOM 647 C CA . MET A 1 79 ? -13.843 -4.318 12.747 1.00 93.25 79 MET A CA 1
ATOM 648 C C . MET A 1 79 ? -14.750 -5.376 13.378 1.00 93.25 79 MET A C 1
ATOM 650 O O . MET A 1 79 ? -15.049 -5.286 14.562 1.00 93.25 79 MET A O 1
ATOM 654 N N . SER A 1 80 ? -15.162 -6.399 12.621 1.00 90.81 80 SER A N 1
ATOM 655 C CA . SER A 1 80 ? -16.044 -7.461 13.131 1.00 90.81 80 SER A CA 1
ATOM 656 C C . SER A 1 80 ? -15.404 -8.341 14.214 1.00 90.81 80 SER A C 1
ATOM 658 O O . SER A 1 80 ? -16.112 -8.979 14.992 1.00 90.81 80 SER A O 1
ATOM 660 N N . LYS A 1 81 ? -14.067 -8.388 14.262 1.00 89.81 81 LYS A N 1
ATOM 661 C CA . LYS A 1 81 ? -13.293 -9.200 15.212 1.00 89.81 81 LYS A CA 1
ATOM 662 C C . LYS A 1 81 ? -12.953 -8.449 16.497 1.00 89.81 81 LYS A C 1
ATOM 664 O O . LYS A 1 81 ? -12.509 -9.078 17.456 1.00 89.81 81 LYS A O 1
ATOM 669 N N . GLU A 1 82 ? -13.142 -7.134 16.525 1.00 86.56 82 GLU A N 1
ATOM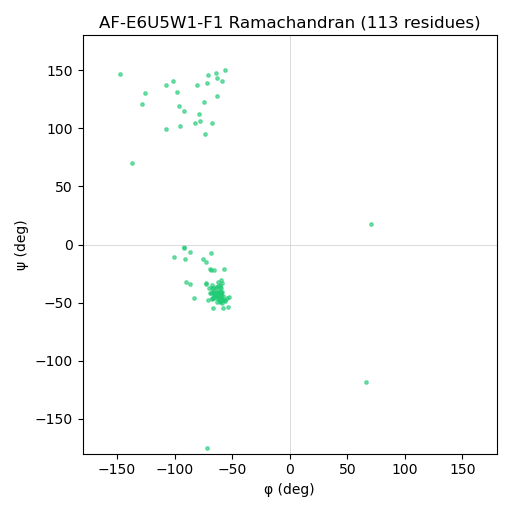 670 C CA . GLU A 1 82 ? -12.833 -6.299 17.680 1.00 86.56 82 GLU A CA 1
ATOM 671 C C . GLU A 1 82 ? -14.076 -5.929 18.485 1.00 86.56 82 GLU A C 1
ATOM 673 O O . GLU A 1 82 ? -15.129 -5.596 17.947 1.00 86.56 82 GLU A O 1
ATOM 678 N N . GLN A 1 83 ? -13.929 -5.937 19.809 1.00 85.00 83 GLN A N 1
ATOM 679 C CA . GLN A 1 83 ? -14.903 -5.324 20.705 1.00 85.00 83 GLN A CA 1
ATOM 680 C C . GLN A 1 83 ? -14.606 -3.828 20.774 1.00 85.00 83 GLN A C 1
ATOM 682 O O . GLN A 1 83 ? -13.626 -3.407 21.388 1.00 85.00 83 GLN A O 1
ATOM 687 N N . LEU A 1 84 ? -15.434 -3.032 20.098 1.00 85.38 84 LEU A N 1
ATOM 688 C CA . LEU A 1 84 ? -15.300 -1.580 20.108 1.00 85.38 84 LEU A CA 1
ATOM 689 C C . LEU A 1 84 ? -15.714 -1.012 21.480 1.00 85.38 84 LEU A C 1
ATOM 691 O O . LEU A 1 84 ? -16.727 -1.456 22.025 1.00 85.38 84 LEU A O 1
ATOM 695 N N . PRO A 1 85 ? -14.977 -0.022 22.019 1.00 86.81 85 PRO A N 1
ATOM 696 C CA . PRO A 1 85 ? -15.368 0.686 23.235 1.00 86.81 85 PRO A CA 1
ATOM 697 C C . PRO A 1 85 ? -16.762 1.321 23.124 1.00 86.81 85 PRO A C 1
ATOM 699 O O . PRO A 1 85 ? -17.185 1.731 22.041 1.00 86.81 85 PRO A O 1
ATOM 702 N N . GLU A 1 86 ? -17.461 1.435 24.256 1.00 85.81 86 GLU A N 1
ATOM 703 C CA . GLU A 1 86 ? -18.729 2.179 24.338 1.00 85.81 86 GLU A CA 1
ATOM 704 C C . GLU A 1 86 ? -18.510 3.694 24.274 1.00 85.81 86 GLU A C 1
ATOM 706 O O . GLU A 1 86 ? -19.338 4.418 23.720 1.00 85.81 86 GLU A O 1
ATOM 711 N N . ASP A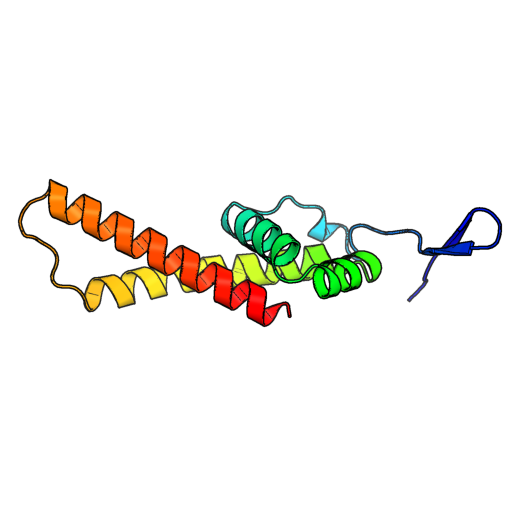 1 87 ? -17.383 4.164 24.816 1.00 95.81 87 ASP A N 1
ATOM 712 C CA . ASP A 1 87 ? -16.973 5.561 24.742 1.00 95.81 87 ASP A CA 1
ATOM 713 C C . ASP A 1 87 ? -16.727 5.975 23.284 1.00 95.81 87 ASP A C 1
ATOM 715 O O . ASP A 1 87 ? -15.998 5.309 22.543 1.00 95.81 87 ASP A O 1
ATOM 719 N N . LEU A 1 88 ? -17.361 7.075 22.870 1.00 92.00 88 LEU A N 1
ATOM 720 C CA . LEU A 1 88 ? -17.366 7.514 21.477 1.00 92.00 88 LEU A CA 1
ATOM 721 C C . LEU A 1 88 ? -15.966 7.901 20.990 1.00 92.00 88 LEU A C 1
ATOM 723 O O . LEU A 1 88 ? -15.591 7.527 19.880 1.00 92.00 88 LEU A O 1
ATOM 727 N N . GLU A 1 89 ? -15.193 8.611 21.811 1.00 93.50 89 GLU 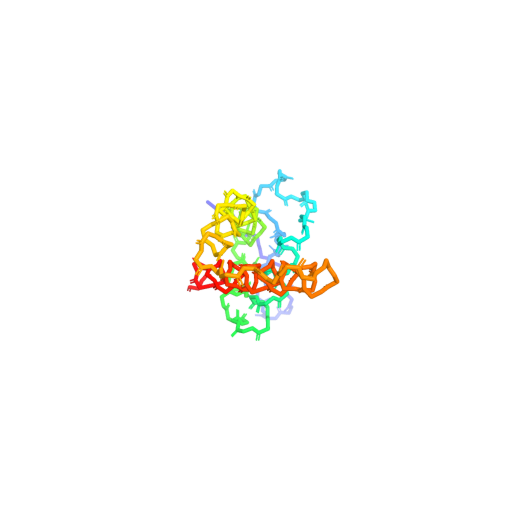A N 1
ATOM 728 C CA . GLU A 1 89 ? -13.857 9.070 21.435 1.00 93.50 89 GLU A CA 1
ATOM 729 C C . GLU A 1 89 ? -12.908 7.877 21.293 1.00 93.50 89 GLU A C 1
ATOM 731 O O . GLU A 1 89 ? -12.234 7.724 20.270 1.00 93.50 89 GLU A O 1
ATOM 736 N N . LEU A 1 90 ? -12.918 6.969 22.275 1.00 92.50 90 LEU A N 1
ATOM 737 C CA . LEU A 1 90 ? -12.118 5.745 22.227 1.00 92.50 90 LEU A CA 1
ATOM 738 C C . LEU A 1 90 ? -12.523 4.845 21.055 1.00 92.50 90 LEU A C 1
ATOM 740 O O . LEU A 1 90 ? -11.667 4.217 20.427 1.00 92.50 90 LEU A O 1
ATOM 744 N N . ARG A 1 91 ? -13.813 4.795 20.714 1.00 91.38 91 ARG A N 1
ATOM 745 C CA . ARG A 1 91 ? -14.302 4.057 19.549 1.00 91.38 91 ARG A CA 1
ATOM 746 C C . ARG A 1 91 ? -13.794 4.648 18.239 1.00 91.38 91 ARG A C 1
ATOM 748 O O . ARG A 1 91 ? -13.344 3.889 17.381 1.00 91.38 91 ARG A O 1
ATOM 755 N N . GLU A 1 92 ? -13.854 5.965 18.066 1.00 92.75 92 GLU A N 1
ATOM 756 C CA . GLU A 1 92 ? -13.346 6.634 16.862 1.00 92.75 92 GLU A CA 1
ATOM 757 C C . GLU A 1 92 ? -11.838 6.435 16.699 1.00 92.75 92 GLU A C 1
ATOM 759 O O . GLU A 1 92 ? -11.380 6.060 15.614 1.00 92.75 92 GLU A O 1
ATOM 764 N N . GLN A 1 93 ? -11.078 6.600 17.788 1.00 92.69 93 GLN A N 1
ATOM 765 C CA . GLN A 1 93 ? -9.644 6.315 17.813 1.00 92.69 93 GLN A CA 1
ATOM 766 C C . GLN A 1 93 ? -9.377 4.869 17.394 1.00 92.69 93 GLN A C 1
ATOM 768 O O . GLN A 1 93 ? -8.587 4.622 16.479 1.00 92.69 93 GLN A O 1
ATOM 773 N N . ARG A 1 94 ? -10.108 3.910 17.976 1.00 93.50 94 ARG A N 1
ATOM 774 C CA . ARG A 1 94 ? -9.928 2.496 17.653 1.00 93.50 94 ARG A CA 1
ATOM 775 C C . ARG A 1 94 ? -10.247 2.184 16.194 1.00 93.50 94 ARG A C 1
ATOM 777 O O . ARG A 1 94 ? -9.484 1.498 15.519 1.00 93.50 94 ARG A O 1
ATOM 784 N N . MET A 1 95 ? -11.335 2.735 15.665 1.00 93.44 95 MET A N 1
ATOM 785 C CA . MET A 1 95 ? -11.688 2.578 14.253 1.00 93.44 95 MET A CA 1
ATOM 786 C C . MET A 1 95 ? -10.606 3.142 13.322 1.00 93.44 95 MET A C 1
ATOM 788 O O . MET A 1 95 ? -10.339 2.557 12.269 1.00 93.44 95 MET A O 1
ATOM 792 N N . GLN A 1 96 ? -9.965 4.251 13.694 1.00 94.88 96 GLN A N 1
ATOM 793 C CA . GLN A 1 96 ? -8.874 4.833 12.916 1.00 94.88 96 GLN A CA 1
ATOM 794 C C . GLN A 1 96 ? -7.598 3.979 12.960 1.00 94.88 96 GLN A C 1
ATOM 796 O O . GLN A 1 96 ? -6.919 3.831 11.936 1.00 94.88 96 GLN A O 1
ATOM 801 N N . GLU A 1 97 ? -7.291 3.369 14.105 1.00 95.88 97 GLU A N 1
ATOM 802 C CA . GLU A 1 97 ? -6.199 2.398 14.233 1.00 95.88 97 GLU A CA 1
ATOM 803 C C . GLU A 1 97 ? -6.421 1.192 13.317 1.00 95.88 97 GLU A C 1
ATOM 805 O O . GLU A 1 97 ? -5.529 0.852 12.540 1.00 95.88 97 GLU A O 1
ATOM 810 N N . ILE A 1 98 ? -7.621 0.600 13.332 1.00 96.00 98 ILE A N 1
ATOM 811 C CA . ILE A 1 98 ? -7.984 -0.525 12.455 1.00 96.00 98 ILE A CA 1
ATOM 812 C C . ILE A 1 98 ? -7.790 -0.149 10.985 1.00 96.00 98 ILE A C 1
ATOM 814 O O . ILE A 1 98 ? -7.165 -0.893 10.231 1.00 96.00 98 ILE A O 1
ATOM 818 N N . ARG A 1 99 ? -8.289 1.022 10.567 1.00 95.44 99 ARG A N 1
ATOM 819 C CA . ARG A 1 99 ? -8.131 1.510 9.185 1.00 95.44 99 ARG A CA 1
ATOM 820 C C . ARG A 1 99 ? -6.664 1.631 8.792 1.00 95.44 99 ARG A C 1
ATOM 822 O O . ARG A 1 99 ? -6.286 1.197 7.707 1.00 95.44 99 ARG A O 1
ATOM 829 N N . THR A 1 100 ? -5.847 2.184 9.683 1.00 96.69 100 THR A N 1
ATOM 830 C CA . THR A 1 100 ? -4.406 2.355 9.458 1.00 96.69 100 THR A CA 1
ATOM 831 C C . THR A 1 100 ? -3.703 1.003 9.347 1.00 96.69 100 THR A C 1
ATOM 833 O O . THR A 1 100 ? -2.892 0.802 8.44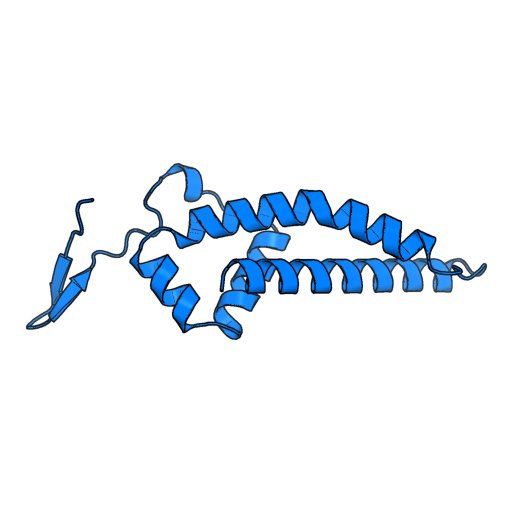5 1.00 96.69 100 THR A O 1
ATOM 836 N N . GLN A 1 101 ? -4.038 0.050 10.220 1.00 97.00 101 GLN A N 1
ATOM 837 C CA . GLN A 1 101 ? -3.480 -1.302 10.186 1.00 97.00 101 GLN A CA 1
ATOM 838 C C . GLN A 1 101 ? -3.881 -2.056 8.912 1.00 97.00 101 GLN A C 1
ATOM 840 O O . GLN A 1 101 ? -3.024 -2.675 8.281 1.00 97.00 101 GLN A O 1
ATOM 845 N N . ALA A 1 102 ? -5.151 -1.967 8.509 1.00 97.44 102 ALA A N 1
ATOM 846 C CA . ALA A 1 102 ? -5.660 -2.580 7.287 1.00 97.44 102 ALA A CA 1
ATOM 847 C C . ALA A 1 102 ? -4.971 -2.009 6.039 1.00 97.44 102 ALA A C 1
ATOM 849 O O . 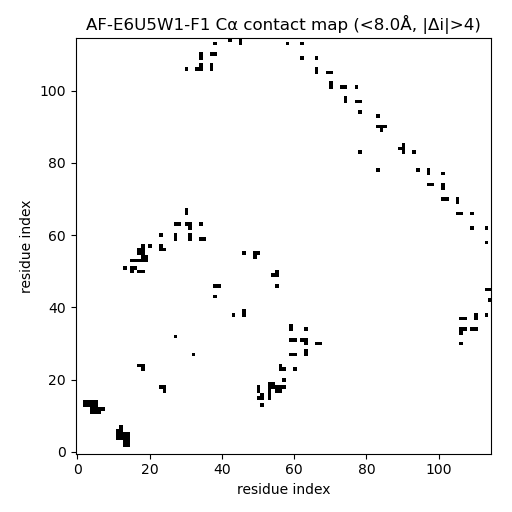ALA A 1 102 ? -4.533 -2.758 5.166 1.00 97.44 102 ALA A O 1
ATOM 850 N N . GLU A 1 103 ? -4.832 -0.683 5.963 1.00 97.25 103 GLU A N 1
ATOM 851 C CA . GLU A 1 103 ? -4.136 -0.015 4.863 1.00 97.25 103 GLU A CA 1
ATOM 852 C C . GLU A 1 103 ? -2.677 -0.468 4.770 1.00 97.25 103 GLU A C 1
ATOM 854 O O . GLU A 1 103 ? -2.199 -0.856 3.704 1.00 97.25 103 GLU A O 1
ATOM 859 N N . GLU A 1 104 ? -1.978 -0.470 5.897 1.00 97.50 104 GLU A N 1
ATOM 860 C CA . GLU A 1 104 ? -0.586 -0.880 5.975 1.00 97.50 104 GLU A CA 1
ATOM 861 C C . GLU A 1 104 ? -0.404 -2.371 5.620 1.00 97.50 104 GLU A C 1
ATOM 863 O O . GLU A 1 104 ? 0.561 -2.737 4.944 1.00 97.50 104 GLU A O 1
ATOM 868 N N . GLN A 1 105 ? -1.346 -3.240 6.003 1.00 97.50 105 GLN A N 1
ATOM 869 C CA . GLN A 1 105 ? -1.355 -4.638 5.575 1.00 97.50 105 GLN A CA 1
ATOM 870 C C . GLN A 1 105 ? -1.523 -4.761 4.055 1.00 97.50 105 GLN A C 1
ATOM 872 O O . GLN A 1 105 ? -0.715 -5.438 3.417 1.00 97.50 105 GLN A O 1
ATOM 877 N N . ILE A 1 106 ? -2.508 -4.076 3.464 1.00 97.62 106 ILE A N 1
ATOM 878 C CA . ILE A 1 106 ? -2.735 -4.093 2.012 1.00 97.62 106 ILE A CA 1
ATOM 879 C C . ILE A 1 106 ? -1.511 -3.580 1.254 1.00 97.62 106 ILE A C 1
ATOM 881 O O . ILE A 1 106 ? -1.105 -4.204 0.278 1.00 97.62 106 ILE A O 1
ATOM 885 N N . ILE A 1 107 ? -0.887 -2.487 1.703 1.00 96.81 107 ILE A N 1
ATOM 886 C CA . ILE A 1 107 ? 0.315 -1.940 1.058 1.00 96.81 107 ILE A CA 1
ATOM 887 C C . ILE A 1 107 ? 1.431 -2.985 1.026 1.00 96.81 107 ILE A C 1
ATOM 889 O O . ILE A 1 107 ? 2.023 -3.202 -0.031 1.00 96.81 107 ILE A O 1
ATOM 893 N N . ARG A 1 108 ? 1.702 -3.653 2.152 1.00 96.25 108 ARG A N 1
ATOM 894 C CA . ARG A 1 108 ? 2.728 -4.705 2.212 1.00 96.25 108 ARG A CA 1
ATOM 895 C C . ARG A 1 108 ? 2.410 -5.871 1.286 1.00 96.25 108 ARG A C 1
ATOM 897 O O . ARG A 1 108 ? 3.292 -6.310 0.556 1.00 96.25 108 ARG A O 1
ATOM 904 N N . GLU A 1 109 ? 1.165 -6.342 1.285 1.00 96.19 109 GLU A N 1
ATOM 905 C CA . GLU A 1 109 ? 0.732 -7.422 0.393 1.00 96.19 109 GLU A CA 1
ATOM 906 C C . GLU A 1 109 ? 0.910 -7.039 -1.083 1.00 96.19 109 GLU A C 1
ATOM 908 O O . GLU A 1 109 ? 1.401 -7.842 -1.875 1.00 96.19 109 GLU A O 1
ATOM 913 N N . MET A 1 110 ? 0.572 -5.800 -1.460 1.00 96.12 110 MET A N 1
ATOM 914 C CA . MET A 1 110 ? 0.753 -5.335 -2.836 1.00 96.12 110 MET A CA 1
ATOM 915 C C . MET A 1 110 ? 2.235 -5.252 -3.209 1.00 96.12 110 MET A C 1
ATOM 917 O O . MET A 1 110 ? 2.615 -5.719 -4.278 1.00 96.12 110 MET A O 1
ATOM 921 N N . VAL A 1 111 ? 3.097 -4.727 -2.334 1.00 94.56 111 VAL A N 1
ATOM 922 C CA . VAL A 1 111 ? 4.550 -4.672 -2.585 1.00 94.56 111 VAL A CA 1
ATOM 923 C C . VAL A 1 111 ? 5.154 -6.070 -2.735 1.00 94.56 111 VAL A C 1
ATOM 925 O O . VAL A 1 111 ? 5.974 -6.288 -3.627 1.00 94.56 111 VAL A O 1
ATOM 928 N N . GLN A 1 112 ? 4.725 -7.029 -1.914 1.00 92.69 112 GLN A N 1
ATOM 929 C CA . GLN A 1 112 ? 5.148 -8.426 -2.035 1.00 92.69 112 GLN A CA 1
ATOM 930 C C . GLN A 1 112 ? 4.678 -9.056 -3.349 1.00 92.69 112 GLN A C 1
ATOM 932 O O . GLN A 1 112 ? 5.436 -9.797 -3.957 1.00 92.69 112 GLN A O 1
ATOM 937 N N . SER A 1 113 ? 3.473 -8.727 -3.826 1.00 91.25 113 SER A N 1
ATOM 938 C CA . SER A 1 113 ? 2.966 -9.225 -5.117 1.00 91.25 113 SER A CA 1
ATOM 939 C C . SER A 1 113 ? 3.692 -8.646 -6.339 1.00 91.25 113 SER A C 1
ATOM 941 O O . SER A 1 113 ? 3.646 -9.225 -7.420 1.00 91.25 113 SER A O 1
ATOM 943 N N . LEU A 1 114 ? 4.349 -7.495 -6.164 1.00 86.94 114 LEU A N 1
ATOM 944 C CA . LEU A 1 114 ? 5.174 -6.824 -7.172 1.00 86.94 114 LEU A CA 1
ATOM 945 C C . LEU A 1 114 ? 6.649 -7.244 -7.100 1.00 86.94 114 LEU A C 1
ATOM 947 O O . LEU A 1 114 ? 7.457 -6.753 -7.895 1.00 86.94 114 LEU A O 1
ATOM 951 N N . SER A 1 115 ? 7.003 -8.089 -6.123 1.00 74.19 115 SER A N 1
ATOM 952 C CA . SER A 1 115 ? 8.359 -8.597 -5.929 1.00 74.19 115 SER A CA 1
ATOM 953 C C . SER A 1 115 ? 8.585 -9.918 -6.660 1.00 74.19 115 SER A C 1
ATOM 955 O O . SER A 1 115 ? 9.709 -10.093 -7.179 1.00 74.19 115 SER A O 1
#